Protein AF-A0A0E9M177-F1 (afdb_monomer_lite)

Secondary structure (DSSP, 8-state):
--HHHHHHHHHHHHH-HHHHHTS-HHHHH----TTSHHHHHHHTTT-S-----SS-B-TTSPBP--HHHHTT--S-GGGTSSPPPTT--HHHHHHHHHHHHHH-GGGGS-------

InterPro domains:
  IPR015421 Pyridoxal phosphate-dependent transferase, major domain [G3DSA:3.40.640.10] (1-113)

Radius of gyration: 20.45 Å; chains: 1; bounding box: 48×29×49 Å

Organism: NCBI:txid1236989

pLDDT: mean 90.54, std 12.98, range [35.53, 98.31]

Structure (mmCIF, N/CA/C/O backbone):
data_AF-A0A0E9M177-F1
#
_entry.id   AF-A0A0E9M177-F1
#
loop_
_atom_site.group_PDB
_atom_site.id
_atom_site.type_symbol
_atom_site.label_atom_id
_atom_site.label_alt_id
_atom_site.label_comp_id
_atom_site.label_asym_id
_atom_site.label_entity_id
_atom_site.label_seq_id
_atom_site.pdbx_PDB_ins_code
_atom_site.Cartn_x
_atom_site.Cartn_y
_atom_site.Cartn_z
_atom_site.occupancy
_atom_site.B_iso_or_equiv
_atom_site.auth_seq_id
_atom_site.auth_comp_id
_atom_site.auth_asym_id
_atom_site.auth_atom_id
_atom_site.pdbx_PDB_model_num
ATOM 1 N N . MET A 1 1 ? -21.379 11.561 -0.112 1.00 84.06 1 MET A N 1
ATOM 2 C CA . MET A 1 1 ? -20.385 10.590 0.405 1.00 84.06 1 MET A CA 1
ATOM 3 C C . MET A 1 1 ? -20.153 9.525 -0.662 1.00 84.06 1 MET A C 1
ATOM 5 O O . MET A 1 1 ? -21.119 9.153 -1.313 1.00 84.06 1 MET A O 1
ATOM 9 N N . ASN A 1 2 ? -18.914 9.086 -0.909 1.00 96.12 2 ASN A N 1
ATOM 10 C CA . ASN A 1 2 ? -18.629 8.048 -1.914 1.00 96.12 2 ASN A CA 1
ATOM 11 C C . ASN A 1 2 ? -19.211 6.684 -1.483 1.00 96.12 2 ASN A C 1
ATOM 13 O O . ASN A 1 2 ? -19.183 6.372 -0.295 1.00 96.12 2 ASN A O 1
ATOM 17 N N . ILE A 1 3 ? -19.670 5.854 -2.429 1.00 96.00 3 ILE A N 1
ATOM 18 C CA . ILE A 1 3 ? -20.242 4.521 -2.141 1.00 96.00 3 ILE A CA 1
ATOM 19 C C . ILE A 1 3 ? -19.268 3.625 -1.363 1.00 96.00 3 ILE A C 1
ATOM 21 O O . ILE A 1 3 ? -19.680 2.922 -0.448 1.00 96.00 3 ILE A O 1
ATOM 25 N N . GLN A 1 4 ? -17.964 3.686 -1.652 1.00 95.94 4 GLN A N 1
ATOM 26 C CA . GLN A 1 4 ? -16.971 2.891 -0.918 1.00 95.94 4 GLN A CA 1
ATOM 27 C C . GLN A 1 4 ? -16.869 3.311 0.554 1.00 95.94 4 GLN A C 1
ATOM 29 O O . GLN A 1 4 ? -16.684 2.456 1.413 1.00 95.94 4 GLN A O 1
ATOM 34 N N . ALA A 1 5 ? -17.019 4.603 0.862 1.00 97.75 5 ALA A N 1
ATOM 35 C CA . ALA A 1 5 ? -17.055 5.075 2.246 1.00 97.75 5 ALA A CA 1
ATOM 36 C C . ALA A 1 5 ? -18.340 4.623 2.958 1.00 97.75 5 ALA A C 1
ATOM 38 O O . ALA A 1 5 ? -18.284 4.199 4.104 1.00 97.75 5 ALA A O 1
ATOM 39 N N . GLN A 1 6 ? -19.486 4.627 2.269 1.00 97.50 6 GLN A N 1
ATOM 40 C CA . GLN A 1 6 ? -20.749 4.123 2.827 1.00 97.50 6 GLN A CA 1
ATOM 41 C C . GLN A 1 6 ? -20.688 2.620 3.144 1.00 97.50 6 GLN A C 1
ATOM 43 O O . GLN A 1 6 ? -21.105 2.211 4.225 1.00 97.50 6 GLN A O 1
ATOM 48 N N . GLU A 1 7 ? -20.127 1.808 2.240 1.00 96.75 7 GLU A N 1
ATOM 49 C CA . GLU A 1 7 ? -19.898 0.369 2.456 1.00 96.75 7 GLU A CA 1
ATOM 50 C C . GLU A 1 7 ? -19.007 0.119 3.690 1.00 96.75 7 GLU A C 1
ATOM 52 O O . GLU A 1 7 ? -19.306 -0.747 4.518 1.00 96.75 7 GLU A O 1
ATOM 57 N N . LEU A 1 8 ? -17.932 0.905 3.840 1.00 97.12 8 LEU A N 1
ATOM 58 C CA . LEU A 1 8 ? -17.036 0.833 4.999 1.00 97.12 8 LEU A CA 1
ATOM 59 C C . LEU A 1 8 ? -17.748 1.242 6.290 1.00 97.12 8 LEU A C 1
ATOM 61 O O . LEU A 1 8 ? -17.666 0.520 7.278 1.00 97.12 8 LEU A O 1
ATOM 65 N N . ASN A 1 9 ? -18.483 2.353 6.272 1.00 98.12 9 ASN A N 1
ATOM 66 C CA . ASN A 1 9 ? -19.225 2.842 7.430 1.00 98.12 9 ASN A CA 1
ATOM 67 C C . ASN A 1 9 ? -20.261 1.828 7.910 1.00 98.12 9 ASN A C 1
ATOM 69 O O . ASN A 1 9 ? -20.321 1.565 9.106 1.00 98.12 9 ASN A O 1
ATOM 73 N N . ARG A 1 10 ? -21.008 1.201 6.990 1.00 98.12 10 ARG A N 1
ATOM 74 C CA . ARG A 1 10 ? -21.954 0.130 7.328 1.00 98.12 10 ARG A CA 1
ATOM 75 C C . ARG A 1 10 ? -21.245 -1.045 7.999 1.00 98.12 10 ARG A C 1
ATOM 77 O O . ARG A 1 10 ? -21.672 -1.490 9.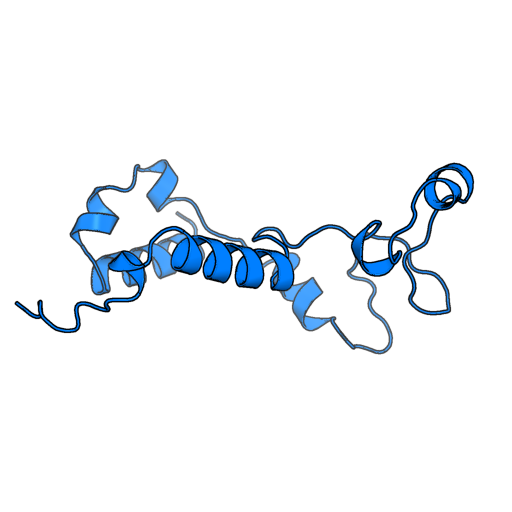051 1.00 98.12 10 ARG A O 1
ATOM 84 N N . THR A 1 11 ? -20.113 -1.479 7.443 1.00 97.81 11 THR A N 1
ATOM 85 C CA . THR A 1 11 ? -19.312 -2.569 8.025 1.00 97.81 11 THR A CA 1
ATOM 86 C C . THR A 1 11 ? -18.820 -2.225 9.434 1.00 97.81 11 THR A C 1
ATOM 88 O O . THR A 1 11 ? -18.895 -3.053 10.337 1.00 97.81 11 THR A O 1
ATOM 91 N N . ILE A 1 12 ? -18.313 -1.005 9.638 1.00 97.56 12 ILE A N 1
ATOM 92 C CA . ILE A 1 12 ? -17.830 -0.554 10.950 1.00 97.56 12 ILE A CA 1
ATOM 93 C C . ILE A 1 12 ? -18.994 -0.480 11.938 1.00 97.56 12 ILE A C 1
ATOM 95 O O . ILE A 1 12 ? -18.854 -0.970 13.052 1.00 97.56 12 ILE A O 1
ATOM 99 N N . GLN A 1 13 ? -20.131 0.087 11.535 1.00 97.38 13 GLN A N 1
ATOM 100 C CA . GLN A 1 13 ? -21.311 0.221 12.383 1.00 97.38 13 GLN A CA 1
ATOM 101 C C . GLN A 1 13 ? -21.899 -1.144 12.772 1.00 97.38 13 GLN A C 1
ATOM 103 O O . GLN A 1 13 ? -22.248 -1.328 13.933 1.00 97.38 13 GLN A O 1
ATOM 108 N N . ASP A 1 14 ? -21.937 -2.111 11.848 1.00 97.56 14 ASP A N 1
ATOM 109 C CA . ASP A 1 14 ? -22.431 -3.471 12.105 1.00 97.56 14 ASP A CA 1
ATOM 110 C C . ASP A 1 14 ? -21.526 -4.244 13.091 1.00 97.56 14 ASP A C 1
ATOM 112 O O . ASP A 1 14 ? -22.014 -5.051 13.880 1.00 97.56 14 ASP A O 1
ATOM 116 N N . ILE A 1 15 ? -20.206 -4.004 13.064 1.00 97.44 15 ILE A N 1
ATOM 117 C CA . ILE A 1 15 ? -19.225 -4.705 13.918 1.00 97.44 15 ILE A CA 1
ATOM 118 C C . ILE A 1 15 ? -19.009 -3.988 15.259 1.00 97.44 15 ILE A C 1
ATOM 120 O O . ILE A 1 15 ? -18.847 -4.633 16.294 1.00 97.44 15 ILE A O 1
ATOM 124 N N . ASN A 1 16 ? -18.932 -2.658 15.244 1.00 96.75 16 ASN A N 1
ATOM 125 C CA . ASN A 1 16 ? -18.644 -1.829 16.410 1.00 96.75 16 ASN A CA 1
ATOM 126 C C . ASN A 1 16 ? -19.262 -0.421 16.250 1.00 96.75 16 ASN A C 1
ATOM 128 O O . ASN A 1 16 ? -18.583 0.511 15.798 1.00 96.75 16 ASN A O 1
ATOM 132 N N . PRO A 1 17 ? -20.527 -0.234 16.675 1.00 97.06 17 PRO A N 1
ATOM 133 C CA . PRO A 1 17 ? -21.210 1.057 16.606 1.00 97.06 17 PRO A CA 1
ATOM 134 C C . PRO A 1 17 ? -20.465 2.181 17.337 1.00 97.06 17 PRO A C 1
ATOM 136 O O . PRO A 1 17 ? -20.404 3.303 16.845 1.00 97.06 17 PRO A O 1
ATOM 139 N N . ALA A 1 18 ? -19.840 1.886 18.483 1.00 98.00 18 ALA A N 1
ATOM 140 C CA . ALA A 1 18 ? -19.106 2.888 19.254 1.00 98.00 18 ALA A CA 1
ATOM 141 C C . ALA A 1 18 ? -17.899 3.437 18.476 1.00 98.00 18 ALA A C 1
ATOM 143 O O . ALA A 1 18 ? -17.638 4.637 18.512 1.00 98.00 18 ALA A O 1
ATOM 144 N N . LEU A 1 19 ? -17.191 2.583 17.727 1.00 96.81 19 LEU A N 1
ATOM 145 C CA . LEU A 1 19 ? -16.096 3.020 16.858 1.00 96.81 19 LEU A CA 1
ATOM 146 C C . LEU A 1 19 ? -16.596 3.917 15.718 1.00 96.81 19 LEU A C 1
ATOM 148 O O . LEU A 1 19 ? -15.923 4.888 15.380 1.00 96.81 19 LEU A O 1
ATOM 152 N N . PHE A 1 20 ? -17.758 3.612 15.135 1.00 98.00 20 PHE A N 1
ATOM 153 C CA . PHE A 1 20 ? -18.355 4.457 14.099 1.00 98.00 20 PHE A CA 1
ATOM 154 C C . PHE A 1 20 ? -18.656 5.870 14.624 1.00 98.00 20 PHE A C 1
ATOM 156 O O . PHE A 1 20 ? -18.308 6.851 13.963 1.00 98.00 20 PHE A O 1
ATOM 163 N N . GLU A 1 21 ? -19.216 5.981 15.831 1.00 98.00 21 GLU A N 1
ATOM 164 C CA . GLU A 1 21 ? -19.504 7.276 16.466 1.00 98.00 21 GLU A CA 1
ATOM 165 C C . GLU A 1 21 ? -18.238 8.081 16.803 1.00 98.00 21 GLU A C 1
ATOM 167 O O . GLU A 1 21 ? -18.268 9.310 16.822 1.00 98.00 21 GLU A O 1
ATOM 172 N N . MET A 1 22 ? -17.094 7.417 17.005 1.00 98.06 22 MET A N 1
ATOM 173 C CA . MET A 1 22 ? -15.803 8.091 17.209 1.00 98.06 22 MET A CA 1
ATOM 174 C C . MET A 1 22 ? -15.225 8.707 15.926 1.00 98.06 22 MET A C 1
ATOM 176 O O . MET A 1 22 ? -14.293 9.515 15.995 1.00 98.06 22 MET A O 1
ATOM 180 N N . LEU A 1 23 ? -15.726 8.337 14.743 1.00 98.06 23 LEU A N 1
ATOM 181 C CA . LEU A 1 23 ? -15.237 8.899 13.488 1.00 98.06 23 LEU A CA 1
ATOM 182 C C . LEU A 1 23 ? -15.717 10.344 13.329 1.00 98.06 23 LEU A C 1
ATOM 184 O O . LEU A 1 23 ? -16.909 10.638 13.363 1.00 98.06 23 LEU A O 1
ATOM 188 N N . SER A 1 24 ? -14.785 11.251 13.037 1.00 98.31 24 SER A N 1
ATOM 189 C CA . SER A 1 24 ? -15.146 12.583 12.538 1.00 98.31 24 SER A CA 1
ATOM 190 C C . SER A 1 24 ? -15.911 12.486 11.213 1.00 98.31 24 SER A C 1
ATOM 192 O O . SER A 1 24 ? -15.770 11.509 10.476 1.00 98.31 24 SER A O 1
ATOM 194 N N . GLU A 1 25 ? -16.621 13.545 10.826 1.00 97.94 25 GLU A N 1
ATOM 195 C CA . GLU A 1 25 ? -17.288 13.614 9.515 1.00 97.94 25 GLU A CA 1
ATOM 196 C C . GLU A 1 25 ? -16.321 13.394 8.337 1.00 97.94 25 GLU A C 1
ATOM 198 O O . GLU A 1 25 ? -16.659 12.755 7.334 1.00 97.94 25 GLU A O 1
ATOM 203 N N . ARG A 1 26 ? -15.062 13.837 8.482 1.00 97.94 26 ARG A N 1
ATOM 204 C CA . ARG A 1 26 ? -13.996 13.540 7.514 1.00 97.94 26 ARG A CA 1
ATOM 205 C C . ARG A 1 26 ? -13.614 12.059 7.524 1.00 97.94 26 ARG A C 1
ATOM 207 O O . ARG A 1 26 ? -13.410 11.494 6.453 1.00 97.94 26 ARG A O 1
ATOM 214 N N . GLY A 1 27 ? -13.533 11.438 8.700 1.00 97.81 27 GLY A N 1
ATOM 215 C CA . GLY A 1 27 ? -13.294 10.001 8.858 1.00 97.81 27 GLY A CA 1
ATOM 216 C C . GLY A 1 27 ? -14.396 9.160 8.215 1.00 97.81 27 GLY A C 1
ATOM 217 O O . GLY A 1 27 ? -14.092 8.280 7.420 1.00 97.81 27 GLY A O 1
ATOM 218 N N . LYS A 1 28 ? -15.668 9.506 8.444 1.00 98.25 28 LYS A N 1
ATOM 219 C CA . LYS A 1 28 ? -16.825 8.867 7.788 1.00 98.25 28 LYS A CA 1
ATOM 220 C C . LYS A 1 28 ? -16.817 9.048 6.265 1.00 98.25 28 LYS A C 1
ATOM 222 O O . LYS A 1 28 ? -17.421 8.265 5.541 1.00 98.25 28 LYS A O 1
ATOM 227 N N . SER A 1 29 ? -16.146 10.082 5.757 1.00 97.94 29 SER A N 1
ATOM 228 C CA . SER A 1 29 ? -16.070 10.372 4.321 1.00 97.94 29 SER A CA 1
ATOM 229 C C . SER A 1 29 ? -14.857 9.752 3.618 1.00 97.94 29 SER A C 1
ATOM 231 O O . SER A 1 29 ? -14.819 9.755 2.384 1.00 97.94 29 SER A O 1
ATOM 233 N N . ILE A 1 30 ? -13.862 9.246 4.357 1.00 96.44 30 ILE A N 1
ATOM 234 C CA . ILE A 1 30 ? -12.628 8.709 3.774 1.00 96.44 30 ILE A CA 1
ATOM 235 C C . ILE A 1 30 ? -12.816 7.261 3.319 1.00 96.44 30 ILE A C 1
ATOM 237 O O . ILE A 1 30 ? -13.544 6.477 3.917 1.00 96.44 30 ILE A O 1
ATOM 241 N N . PHE A 1 31 ? -12.129 6.891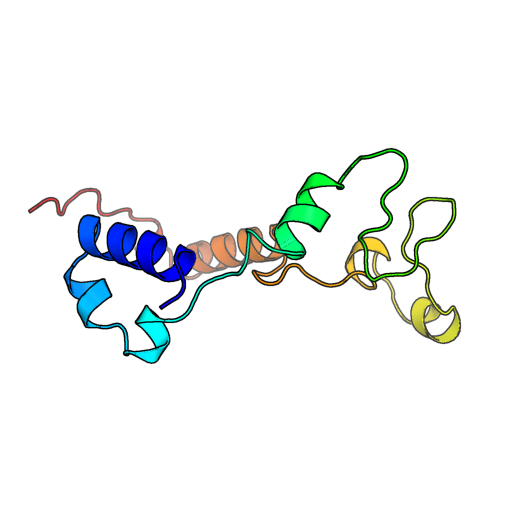 2.245 1.00 95.62 31 PHE A N 1
ATOM 242 C CA . PHE A 1 31 ? -12.082 5.521 1.753 1.00 95.62 31 PHE A CA 1
ATOM 243 C C . PHE A 1 31 ? -10.786 5.303 0.975 1.00 95.62 31 PHE A C 1
ATOM 245 O O . PHE A 1 31 ? -10.202 6.246 0.438 1.00 95.62 31 PHE A O 1
ATOM 252 N N . PHE A 1 32 ? -10.347 4.049 0.882 1.00 93.94 32 PHE A N 1
ATOM 253 C CA . PHE A 1 32 ? -9.281 3.672 -0.040 1.00 93.94 32 PHE A CA 1
ATOM 254 C C . PHE A 1 32 ? -9.897 3.394 -1.423 1.00 93.94 32 PHE A C 1
ATOM 256 O O . PHE A 1 32 ? -10.790 2.546 -1.505 1.00 93.94 32 PHE A O 1
ATOM 263 N N . PRO A 1 33 ? -9.477 4.079 -2.505 1.00 92.19 33 PRO A N 1
ATOM 264 C CA . PRO A 1 33 ? -10.156 4.049 -3.804 1.00 92.19 33 PRO A CA 1
ATOM 265 C C . PRO A 1 33 ? -9.838 2.777 -4.610 1.00 92.19 33 PRO A C 1
ATOM 267 O O . PRO A 1 33 ? -9.381 2.837 -5.751 1.00 92.19 33 PRO A O 1
ATOM 270 N N . LYS A 1 34 ? -10.101 1.603 -4.025 1.00 88.25 34 LYS A N 1
ATOM 271 C CA . LYS A 1 34 ? -9.789 0.290 -4.610 1.00 88.25 34 LYS A CA 1
ATOM 272 C C . LYS A 1 34 ? -10.525 0.010 -5.921 1.00 88.25 34 LYS A C 1
ATOM 274 O O . LYS A 1 34 ? -10.014 -0.742 -6.731 1.00 88.25 34 LYS A O 1
ATOM 279 N N . LYS A 1 35 ? -11.696 0.619 -6.143 1.00 86.94 35 LYS A N 1
ATOM 280 C CA . LYS A 1 35 ? -12.479 0.464 -7.387 1.00 86.94 35 LYS A CA 1
ATOM 281 C C . LYS A 1 35 ? -11.972 1.338 -8.557 1.00 86.94 35 LYS A C 1
ATOM 283 O O . LYS A 1 35 ? -12.588 1.334 -9.614 1.00 86.94 35 LYS A O 1
ATOM 288 N N . GLY A 1 36 ? -10.921 2.143 -8.363 1.00 87.81 36 GLY A N 1
ATOM 289 C CA . GLY A 1 36 ? -10.365 3.037 -9.391 1.00 87.81 36 GLY A CA 1
ATOM 290 C C . GLY A 1 36 ? -9.095 2.493 -10.052 1.00 87.81 36 GLY A C 1
ATOM 291 O O . GLY A 1 36 ? -8.904 1.284 -10.150 1.00 87.81 36 GLY A O 1
ATOM 292 N N . ILE A 1 37 ? -8.188 3.400 -10.438 1.00 87.38 37 ILE A N 1
ATOM 293 C CA . ILE A 1 37 ? -6.895 3.080 -11.079 1.00 87.38 37 ILE A CA 1
ATOM 294 C C . ILE A 1 37 ? -6.100 2.042 -10.271 1.00 87.38 37 ILE A C 1
ATOM 296 O O . ILE A 1 37 ? -5.521 1.131 -10.845 1.00 87.38 37 ILE A O 1
ATOM 300 N N . LEU A 1 38 ? -6.131 2.115 -8.934 1.00 85.44 38 LEU A N 1
ATOM 301 C CA . LEU A 1 38 ? -5.437 1.147 -8.076 1.00 85.44 38 LEU A CA 1
ATOM 302 C C . LEU A 1 38 ? -5.969 -0.287 -8.231 1.00 85.44 38 LEU A C 1
ATOM 304 O O . LEU A 1 38 ? -5.192 -1.232 -8.122 1.00 85.44 38 LEU A O 1
ATOM 308 N N . GLY A 1 39 ? -7.272 -0.449 -8.477 1.00 86.06 39 GLY A N 1
ATOM 309 C CA . GLY A 1 39 ? -7.880 -1.749 -8.763 1.00 86.06 39 GLY A CA 1
ATOM 310 C C . GLY A 1 39 ? -7.461 -2.269 -10.131 1.00 86.06 39 GLY A C 1
ATOM 311 O O . GLY A 1 39 ? -6.984 -3.392 -10.235 1.00 86.06 39 GLY A O 1
ATOM 312 N N . GLN A 1 40 ? -7.519 -1.410 -11.150 1.00 89.56 40 GLN A N 1
ATOM 313 C CA . GLN A 1 40 ? -7.100 -1.747 -12.517 1.00 89.56 40 GLN A CA 1
ATOM 314 C C . GLN A 1 40 ? -5.622 -2.162 -12.575 1.00 89.56 40 GLN A C 1
ATOM 316 O O . GLN A 1 40 ? -5.277 -3.166 -13.195 1.00 89.56 40 GLN A O 1
ATOM 321 N N . SER A 1 41 ? -4.742 -1.445 -11.866 1.00 88.75 41 SER A N 1
ATOM 322 C CA . SER A 1 41 ? -3.330 -1.826 -11.754 1.00 88.75 41 SER A CA 1
ATOM 323 C C . SER A 1 41 ? -3.129 -3.168 -11.046 1.00 88.75 41 SER A C 1
ATOM 325 O O . SER A 1 41 ? -2.197 -3.903 -11.374 1.00 88.75 41 SER A O 1
ATOM 327 N N . ALA A 1 42 ? -3.983 -3.503 -10.074 1.00 87.69 42 ALA A N 1
ATOM 328 C CA . ALA A 1 42 ? -3.937 -4.795 -9.397 1.00 87.69 42 ALA A CA 1
ATOM 329 C C . ALA A 1 42 ? -4.421 -5.939 -10.304 1.00 87.69 42 ALA A C 1
ATOM 331 O O . ALA A 1 42 ? -3.815 -7.008 -10.290 1.00 87.69 42 ALA A O 1
ATOM 332 N N . GLU A 1 43 ? -5.458 -5.708 -11.111 1.00 90.31 43 GLU A N 1
ATOM 333 C CA . GLU A 1 43 ? -5.991 -6.670 -12.087 1.00 90.31 43 GLU A CA 1
ATOM 334 C C . GLU A 1 43 ? -5.000 -6.963 -13.223 1.00 90.31 43 GLU A C 1
ATOM 336 O O . GLU A 1 43 ? -4.873 -8.108 -13.649 1.00 90.31 43 GLU A O 1
ATOM 341 N N . ALA A 1 44 ? -4.233 -5.961 -13.666 1.00 91.75 44 ALA A N 1
ATOM 342 C CA . ALA A 1 44 ? -3.188 -6.125 -14.682 1.00 91.75 44 ALA A CA 1
ATOM 343 C C . ALA A 1 44 ? -1.922 -6.839 -14.163 1.00 91.75 44 ALA A C 1
ATOM 345 O O . ALA A 1 44 ? -0.966 -7.082 -14.904 1.00 91.75 44 ALA A O 1
ATOM 346 N N . LYS A 1 45 ? -1.845 -7.164 -12.869 1.00 88.75 45 LYS A N 1
ATOM 347 C CA . LYS A 1 45 ? -0.669 -7.834 -12.314 1.00 88.75 45 LYS A CA 1
ATOM 348 C C . LYS A 1 45 ? -0.540 -9.249 -12.889 1.00 88.75 45 LYS A C 1
ATOM 350 O O . LYS A 1 45 ? -1.438 -10.068 -12.750 1.00 88.75 45 LYS A O 1
ATOM 355 N N . GLY A 1 46 ? 0.622 -9.558 -13.468 1.00 87.12 46 GLY A N 1
ATOM 356 C CA . GLY A 1 46 ? 0.920 -10.882 -14.028 1.00 87.12 46 GLY A CA 1
ATOM 357 C C . GLY A 1 46 ? 0.435 -11.094 -15.464 1.00 87.12 46 GLY A C 1
ATOM 358 O O . GLY A 1 46 ? 0.665 -12.162 -16.023 1.00 87.12 46 GLY A O 1
ATOM 359 N N . THR A 1 47 ? -0.194 -10.095 -16.087 1.00 91.31 47 THR A N 1
ATOM 360 C CA . THR A 1 47 ? -0.483 -10.135 -17.525 1.00 91.31 47 THR A CA 1
ATOM 361 C C . THR A 1 47 ? 0.806 -10.020 -18.336 1.00 91.31 47 THR A C 1
ATOM 363 O O . THR A 1 47 ? 1.724 -9.317 -17.917 1.00 91.31 47 THR A O 1
ATOM 366 N N . ALA A 1 48 ? 0.838 -10.613 -19.533 1.00 89.88 48 ALA A N 1
ATOM 367 C CA . ALA A 1 48 ? 1.990 -10.534 -20.438 1.00 89.88 48 ALA A CA 1
ATOM 368 C C . ALA A 1 48 ? 2.394 -9.088 -20.791 1.00 89.88 48 ALA A C 1
ATOM 370 O O . ALA A 1 48 ? 3.571 -8.812 -20.988 1.00 89.88 48 ALA A O 1
ATOM 371 N N . ILE A 1 49 ? 1.426 -8.166 -20.849 1.00 88.44 49 ILE A N 1
ATOM 372 C CA . ILE A 1 49 ? 1.658 -6.740 -21.099 1.00 88.44 49 ILE A CA 1
ATOM 373 C C . ILE A 1 49 ? 0.951 -5.944 -20.006 1.00 88.44 49 ILE A C 1
ATOM 375 O O . ILE A 1 49 ? -0.270 -5.798 -20.034 1.00 88.44 49 ILE A O 1
ATOM 379 N N . ASN A 1 50 ? 1.716 -5.416 -19.050 1.00 91.06 50 ASN A N 1
ATOM 380 C CA . ASN A 1 50 ? 1.190 -4.533 -18.012 1.00 91.06 50 ASN A CA 1
ATOM 381 C C . ASN A 1 50 ? 1.567 -3.070 -18.293 1.00 91.06 50 ASN A C 1
A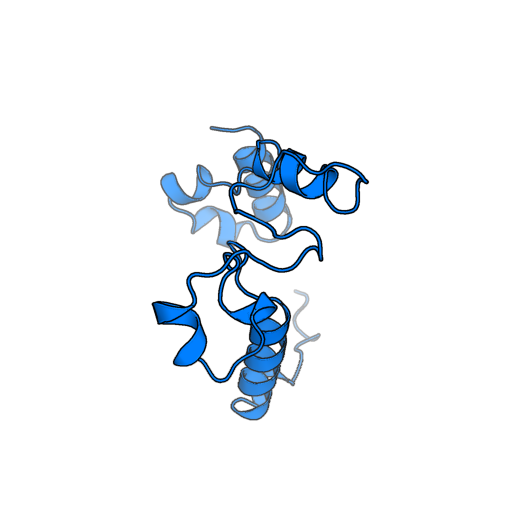TOM 383 O O . ASN A 1 50 ? 2.621 -2.595 -17.879 1.00 91.06 50 ASN A O 1
ATOM 387 N N . ALA A 1 51 ? 0.664 -2.343 -18.954 1.00 91.00 51 ALA A N 1
ATOM 388 C CA . ALA A 1 51 ? 0.812 -0.917 -19.261 1.00 91.00 51 ALA A CA 1
ATOM 389 C C . ALA A 1 51 ? 0.144 0.009 -18.218 1.00 91.00 51 ALA A C 1
ATOM 391 O O . ALA A 1 51 ? -0.192 1.151 -18.521 1.00 91.00 51 ALA A O 1
ATOM 392 N N . THR A 1 52 ? -0.095 -0.483 -16.996 1.00 90.81 52 THR A N 1
ATOM 393 C CA . THR A 1 52 ? -0.768 0.282 -15.924 1.00 90.81 52 THR A CA 1
ATOM 394 C C . THR A 1 52 ? 0.195 0.816 -14.860 1.00 90.81 52 THR A C 1
ATOM 396 O O . THR A 1 52 ? -0.195 1.636 -14.028 1.00 90.81 52 THR A O 1
ATOM 399 N N . ILE A 1 53 ? 1.442 0.334 -14.849 1.00 83.81 53 ILE A N 1
ATOM 400 C CA . ILE A 1 53 ? 2.439 0.683 -13.835 1.00 83.81 53 ILE A CA 1
ATOM 401 C C . ILE A 1 53 ? 3.056 2.040 -14.184 1.00 83.81 53 ILE A C 1
ATOM 403 O O . ILE A 1 53 ? 3.690 2.204 -15.220 1.00 83.81 53 ILE A O 1
ATOM 407 N N . GLY A 1 54 ? 2.932 3.010 -13.277 1.00 90.31 54 GLY A N 1
ATOM 408 C CA . GLY A 1 54 ? 3.598 4.315 -13.368 1.00 90.31 54 GLY A CA 1
ATOM 409 C C . GLY A 1 54 ? 5.082 4.260 -12.986 1.00 90.31 54 GLY A C 1
ATOM 410 O O . GLY A 1 54 ? 5.542 5.053 -12.167 1.00 90.31 54 GLY A O 1
ATOM 411 N N . SER A 1 55 ? 5.825 3.271 -13.475 1.00 90.81 55 SER A N 1
ATOM 412 C CA . SER A 1 55 ? 7.250 3.071 -13.183 1.00 90.81 55 SER A CA 1
ATOM 413 C C . SER A 1 55 ? 7.932 2.427 -14.381 1.00 90.81 55 SER A C 1
ATOM 415 O O . SER A 1 55 ? 7.342 1.580 -15.045 1.00 90.81 55 SER A O 1
ATOM 417 N N . ALA A 1 56 ? 9.172 2.829 -14.648 1.00 93.88 56 ALA A N 1
ATOM 418 C CA . ALA A 1 56 ? 9.964 2.247 -15.720 1.00 93.88 56 ALA A CA 1
ATOM 419 C C . ALA A 1 56 ? 10.532 0.885 -15.294 1.00 93.88 56 ALA A C 1
ATOM 421 O O . ALA A 1 56 ? 11.045 0.730 -14.181 1.00 93.88 56 ALA A O 1
ATOM 422 N N . ILE A 1 57 ? 10.430 -0.086 -16.194 1.00 92.88 57 ILE A N 1
ATOM 423 C CA . ILE A 1 57 ? 10.837 -1.479 -16.012 1.00 92.88 57 ILE A CA 1
ATOM 424 C C . ILE A 1 57 ? 11.773 -1.836 -17.174 1.00 92.88 57 ILE A C 1
ATOM 426 O O . ILE A 1 57 ? 11.537 -1.395 -18.298 1.00 92.88 57 ILE A O 1
ATOM 430 N N . GLU A 1 58 ? 12.843 -2.570 -16.887 1.00 93.69 58 GLU A N 1
ATOM 431 C CA . GLU A 1 58 ? 13.790 -3.095 -17.880 1.00 93.69 58 GLU A CA 1
ATOM 432 C C . GLU A 1 58 ? 13.227 -4.363 -18.559 1.00 93.69 58 GLU A C 1
ATOM 434 O O . GLU A 1 58 ? 12.283 -4.979 -18.060 1.00 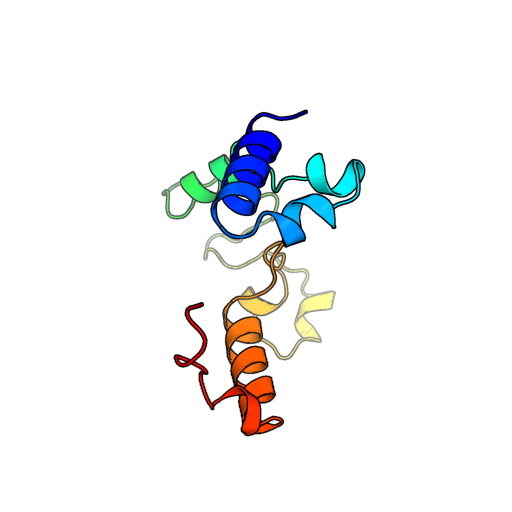93.69 58 GLU A O 1
ATOM 439 N N . ASP A 1 59 ? 13.846 -4.823 -19.650 1.00 91.44 59 ASP A N 1
ATOM 440 C CA . ASP A 1 59 ? 13.410 -6.030 -20.383 1.00 91.44 59 ASP A CA 1
ATOM 441 C C . ASP A 1 59 ? 13.446 -7.322 -19.536 1.00 91.44 59 ASP A C 1
ATOM 443 O O . ASP A 1 59 ? 12.733 -8.285 -19.818 1.00 91.44 59 ASP A O 1
ATOM 447 N N . ASP A 1 60 ? 14.247 -7.350 -18.466 1.00 91.19 60 ASP A N 1
ATOM 448 C CA . ASP A 1 60 ? 14.320 -8.460 -17.505 1.00 91.19 60 ASP A CA 1
ATOM 449 C C . ASP A 1 60 ? 13.259 -8.379 -16.386 1.00 91.19 60 ASP A C 1
ATOM 451 O O . ASP A 1 60 ? 13.274 -9.179 -15.448 1.00 91.19 60 ASP A O 1
ATOM 455 N N . ASN A 1 61 ? 12.315 -7.439 -16.495 1.00 88.31 61 ASN A N 1
ATOM 456 C CA . ASN A 1 61 ? 11.293 -7.094 -15.503 1.00 88.31 61 ASN A CA 1
ATOM 457 C C . ASN A 1 61 ? 11.823 -6.476 -14.197 1.00 88.31 61 ASN A C 1
ATOM 459 O O . ASN A 1 61 ? 11.058 -6.299 -13.240 1.00 88.31 61 ASN A O 1
ATOM 463 N N . SER A 1 62 ? 13.106 -6.117 -14.125 1.00 92.44 62 SER A N 1
ATOM 464 C CA . SER A 1 62 ? 13.647 -5.378 -12.987 1.00 92.44 62 SER A CA 1
ATOM 465 C C . SER A 1 62 ? 13.279 -3.887 -13.064 1.00 92.44 62 SER A C 1
ATOM 467 O O . SER A 1 62 ? 13.021 -3.352 -14.143 1.00 92.44 62 SER A O 1
ATOM 469 N N . PRO A 1 63 ? 13.207 -3.175 -11.925 1.00 95.12 63 PRO A N 1
ATOM 470 C CA . PRO A 1 63 ? 12.967 -1.739 -11.949 1.00 95.12 63 PRO A CA 1
ATOM 471 C C . PRO A 1 63 ? 14.138 -1.007 -12.612 1.00 95.12 63 PRO A C 1
ATOM 473 O O . PRO A 1 63 ? 15.291 -1.160 -12.188 1.00 95.12 63 PRO A O 1
ATOM 476 N N . MET A 1 64 ? 13.826 -0.152 -13.588 1.00 96.31 64 MET A N 1
ATOM 477 C CA . MET A 1 64 ? 14.817 0.711 -14.224 1.00 96.31 64 MET A CA 1
ATOM 478 C C . MET A 1 64 ? 15.436 1.642 -13.184 1.00 96.31 64 MET A C 1
ATOM 480 O O . MET A 1 64 ? 14.749 2.237 -12.346 1.00 96.31 64 MET A O 1
ATOM 484 N N . ARG A 1 65 ? 16.763 1.770 -13.227 1.00 95.75 65 ARG A N 1
ATOM 485 C CA . ARG A 1 65 ? 17.525 2.468 -12.188 1.00 95.75 65 ARG A CA 1
ATOM 486 C C . ARG A 1 65 ? 18.705 3.237 -12.758 1.00 95.75 65 ARG A C 1
ATOM 488 O O . ARG A 1 65 ? 19.496 2.731 -13.548 1.00 95.75 65 ARG A O 1
ATOM 495 N N . LEU A 1 66 ? 18.892 4.458 -12.268 1.00 96.12 66 LEU A N 1
ATOM 496 C CA . LEU A 1 66 ? 20.072 5.248 -12.598 1.00 96.12 66 LEU A CA 1
ATOM 497 C C . LEU A 1 66 ? 21.295 4.692 -11.864 1.00 96.12 66 LEU A C 1
ATOM 499 O O . LEU A 1 66 ? 21.335 4.666 -10.630 1.00 96.12 66 LEU A O 1
ATOM 503 N N . LYS A 1 67 ? 22.332 4.311 -12.620 1.00 95.88 67 LYS A N 1
ATOM 504 C CA . LYS A 1 67 ? 23.584 3.752 -12.074 1.00 95.88 67 LYS A CA 1
ATOM 505 C C . LYS A 1 67 ? 24.256 4.673 -11.051 1.00 95.88 67 LYS A C 1
ATOM 507 O O . LYS A 1 67 ? 24.875 4.194 -10.102 1.00 95.88 67 LYS A O 1
ATOM 512 N N . SER A 1 68 ? 24.127 5.989 -11.226 1.00 97.44 68 SER A N 1
ATOM 513 C CA . SER A 1 68 ? 24.644 7.002 -10.296 1.00 97.44 68 SER A CA 1
ATOM 514 C C . SER A 1 68 ? 24.057 6.875 -8.889 1.00 97.44 68 SER A C 1
ATOM 516 O O . SER A 1 68 ? 24.767 7.160 -7.926 1.00 97.44 68 SER A O 1
ATOM 518 N N . ILE A 1 69 ? 22.812 6.401 -8.777 1.00 96.38 69 ILE A N 1
ATOM 519 C CA . ILE A 1 69 ? 22.104 6.155 -7.517 1.00 96.38 69 ILE A CA 1
ATOM 520 C C . ILE A 1 69 ? 22.355 4.719 -7.057 1.00 96.38 69 ILE A C 1
ATOM 522 O O . ILE A 1 69 ? 22.811 4.503 -5.933 1.00 96.38 69 ILE A O 1
ATOM 526 N N . SER A 1 70 ? 22.118 3.736 -7.932 1.00 96.62 70 SER A N 1
ATOM 527 C CA . SER A 1 70 ? 22.098 2.322 -7.544 1.00 96.62 70 SER A CA 1
ATOM 528 C C . SER A 1 70 ? 23.441 1.785 -7.064 1.00 96.62 70 SER A C 1
ATOM 530 O O . SER A 1 70 ? 23.459 0.869 -6.249 1.00 96.62 70 SER A O 1
ATOM 532 N N . LYS A 1 71 ? 24.562 2.357 -7.520 1.00 97.00 71 LYS A N 1
ATOM 533 C CA . LYS A 1 71 ? 25.906 1.948 -7.078 1.00 97.00 71 LYS A CA 1
ATOM 534 C C . LYS A 1 71 ? 26.161 2.172 -5.582 1.00 97.00 71 LYS A C 1
ATOM 536 O O . LYS A 1 71 ? 27.075 1.566 -5.040 1.00 97.00 71 LYS A O 1
ATOM 541 N N . ASN A 1 72 ? 25.386 3.045 -4.932 1.00 97.31 72 ASN A N 1
ATOM 542 C CA . ASN A 1 72 ? 25.559 3.381 -3.515 1.00 97.31 72 ASN A CA 1
ATOM 543 C C . ASN A 1 72 ? 24.615 2.582 -2.603 1.00 97.31 72 ASN A C 1
ATOM 545 O O . ASN A 1 72 ? 24.551 2.851 -1.407 1.00 97.31 72 ASN A O 1
ATOM 549 N N . ILE A 1 73 ? 23.842 1.642 -3.155 1.00 97.06 73 ILE A N 1
ATOM 550 C CA . ILE A 1 73 ? 22.804 0.917 -2.423 1.00 97.06 73 ILE A CA 1
ATOM 551 C C . ILE A 1 73 ? 23.154 -0.567 -2.399 1.00 97.06 73 ILE A C 1
ATOM 553 O O . ILE A 1 73 ? 23.153 -1.230 -3.433 1.00 97.06 73 ILE A O 1
ATOM 557 N N . ASN A 1 74 ? 23.404 -1.096 -1.201 1.00 96.12 74 ASN A N 1
ATOM 558 C CA . ASN A 1 74 ? 23.680 -2.516 -0.976 1.00 96.12 74 ASN A CA 1
ATOM 559 C C . ASN A 1 74 ? 22.408 -3.282 -0.569 1.00 96.12 74 ASN A C 1
ATOM 561 O O . ASN A 1 74 ? 22.354 -3.927 0.476 1.00 96.12 74 ASN A O 1
ATOM 565 N N . LEU A 1 75 ? 21.344 -3.132 -1.358 1.00 95.19 75 LEU A N 1
ATOM 566 C CA . LEU A 1 75 ? 20.061 -3.808 -1.171 1.00 95.19 75 LEU A CA 1
ATOM 567 C C . LEU A 1 75 ? 19.523 -4.264 -2.526 1.00 95.19 75 LEU A C 1
ATOM 569 O O . LEU A 1 75 ? 19.844 -3.701 -3.572 1.00 95.19 75 LEU A O 1
ATOM 573 N N . GLU A 1 76 ? 18.668 -5.278 -2.491 1.00 93.62 76 GLU A N 1
ATOM 574 C CA . GLU A 1 76 ? 17.987 -5.788 -3.675 1.00 93.62 76 GLU A CA 1
ATOM 575 C C . GLU A 1 76 ? 17.149 -4.687 -4.345 1.00 93.62 76 GLU A C 1
ATOM 577 O O . GLU A 1 76 ? 16.331 -4.033 -3.696 1.00 93.62 76 GLU A O 1
ATOM 582 N N . ALA A 1 77 ? 17.328 -4.492 -5.654 1.00 93.31 77 ALA A N 1
ATOM 583 C CA . ALA A 1 77 ? 16.695 -3.395 -6.389 1.00 93.31 77 ALA A CA 1
ATOM 584 C C . ALA A 1 77 ? 15.155 -3.415 -6.289 1.00 93.31 77 ALA A C 1
ATOM 586 O O . ALA A 1 77 ? 14.532 -2.366 -6.111 1.00 93.31 77 ALA A O 1
ATOM 587 N N . SER A 1 78 ? 14.556 -4.609 -6.309 1.00 91.81 78 SER A N 1
ATOM 588 C CA . SER A 1 78 ? 13.111 -4.850 -6.156 1.00 91.81 78 SER A CA 1
ATOM 589 C C . SER A 1 78 ? 12.529 -4.304 -4.842 1.00 91.81 78 SER A C 1
ATOM 591 O O . SER A 1 78 ? 11.334 -4.031 -4.759 1.00 91.81 78 SER A O 1
ATOM 593 N N . LYS A 1 79 ? 13.364 -4.115 -3.811 1.00 92.75 79 LYS A N 1
ATOM 594 C CA . LYS A 1 79 ? 12.968 -3.619 -2.484 1.00 92.75 79 LYS A CA 1
ATOM 595 C C . LYS A 1 79 ? 13.201 -2.121 -2.296 1.00 92.75 79 LYS A C 1
ATOM 597 O O . LYS A 1 79 ? 12.809 -1.593 -1.256 1.00 92.75 79 LYS A O 1
ATOM 602 N N . VAL A 1 80 ? 13.873 -1.473 -3.246 1.00 94.75 80 VAL A N 1
ATOM 603 C CA . VAL A 1 80 ? 14.394 -0.105 -3.111 1.00 94.75 80 VAL A CA 1
ATOM 604 C C . VAL A 1 80 ? 13.726 0.853 -4.084 1.00 94.75 80 VAL A C 1
ATOM 606 O O . VAL A 1 80 ? 13.312 1.935 -3.684 1.00 94.75 80 VAL A O 1
ATOM 609 N N . PHE A 1 81 ? 13.683 0.485 -5.363 1.00 95.00 81 PHE A N 1
ATOM 610 C CA . PHE A 1 81 ? 13.290 1.399 -6.436 1.00 95.00 81 PHE A CA 1
ATOM 611 C C . PHE 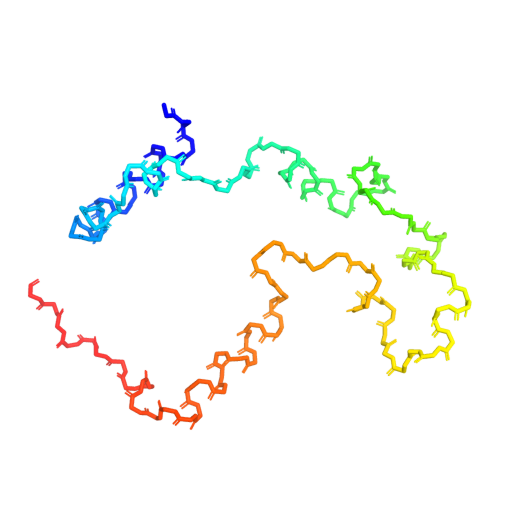A 1 81 ? 11.779 1.440 -6.704 1.00 95.00 81 PHE A C 1
ATOM 613 O O . PHE A 1 81 ? 11.285 2.519 -7.031 1.00 95.00 81 PHE A O 1
ATOM 620 N N . PRO A 1 82 ? 11.016 0.338 -6.551 1.00 92.94 82 PRO A N 1
ATOM 621 C CA . PRO A 1 82 ? 9.563 0.405 -6.651 1.00 92.94 82 PRO A CA 1
ATOM 622 C C . PRO A 1 82 ? 8.939 1.176 -5.485 1.00 92.94 82 PRO A C 1
ATOM 624 O O . PRO A 1 82 ? 9.437 1.149 -4.357 1.00 92.94 82 PRO A O 1
ATOM 627 N N . TYR A 1 83 ? 7.780 1.789 -5.730 1.00 92.31 83 TYR A N 1
ATOM 628 C CA . TYR A 1 83 ? 6.956 2.329 -4.653 1.00 92.31 83 TYR A CA 1
ATOM 629 C C . TYR A 1 83 ? 6.549 1.228 -3.668 1.00 92.31 83 TYR A C 1
ATOM 631 O O . TYR A 1 83 ? 6.122 0.137 -4.055 1.00 92.31 83 TYR A O 1
ATOM 639 N N . ALA A 1 84 ? 6.609 1.541 -2.375 1.00 92.56 84 ALA A N 1
ATOM 640 C CA . ALA A 1 84 ? 5.958 0.710 -1.375 1.00 92.56 84 ALA A CA 1
ATOM 641 C C . ALA A 1 84 ? 4.426 0.774 -1.554 1.00 92.56 84 ALA A C 1
ATOM 643 O O . ALA A 1 84 ? 3.897 1.825 -1.928 1.00 92.56 84 ALA A O 1
ATOM 644 N N . PRO A 1 85 ? 3.685 -0.307 -1.242 1.00 90.69 85 PRO A N 1
ATOM 645 C CA . PRO A 1 85 ? 2.226 -0.255 -1.217 1.00 90.69 85 PRO A CA 1
ATOM 646 C C . PRO A 1 85 ? 1.728 0.841 -0.267 1.00 90.69 85 PRO A C 1
ATOM 648 O O . PRO A 1 85 ? 2.344 1.079 0.773 1.00 90.69 85 PRO A O 1
ATOM 651 N N . SER A 1 86 ? 0.578 1.458 -0.558 1.00 90.38 86 SER A N 1
ATOM 652 C CA . SER A 1 86 ? 0.021 2.544 0.273 1.00 90.38 86 SER A CA 1
ATOM 653 C C . SER A 1 86 ? -0.208 2.137 1.733 1.00 90.38 86 SER A C 1
ATOM 655 O O . SER A 1 86 ? -0.101 2.956 2.636 1.00 90.38 86 SER A O 1
ATOM 657 N N . PHE A 1 87 ? -0.504 0.858 1.970 1.00 91.31 87 PHE A N 1
ATOM 658 C CA . PHE A 1 87 ? -0.676 0.276 3.303 1.00 91.31 87 PHE A CA 1
ATOM 659 C C . PHE A 1 87 ? 0.617 -0.331 3.872 1.00 91.31 87 PHE A C 1
ATOM 661 O O . PHE A 1 87 ? 0.545 -1.110 4.820 1.00 91.31 87 PHE A O 1
ATOM 668 N N . GLY A 1 88 ? 1.778 -0.016 3.295 1.00 94.06 88 GLY A N 1
ATOM 669 C CA . GLY A 1 88 ? 3.093 -0.509 3.699 1.00 94.06 88 GLY A CA 1
ATOM 670 C C . GLY A 1 88 ? 3.449 -1.893 3.148 1.00 94.06 88 GLY A C 1
ATOM 671 O O . GLY A 1 88 ? 2.604 -2.650 2.669 1.00 94.06 88 GLY A O 1
ATOM 672 N N . ARG A 1 89 ? 4.738 -2.231 3.240 1.00 94.44 89 ARG A N 1
ATOM 673 C CA . ARG A 1 89 ? 5.291 -3.519 2.805 1.00 94.44 89 ARG A CA 1
ATOM 674 C C . ARG A 1 89 ? 4.800 -4.679 3.690 1.00 94.44 89 ARG A C 1
ATOM 676 O O . ARG A 1 89 ? 4.998 -4.607 4.905 1.00 94.44 89 ARG A O 1
ATOM 683 N N . PRO A 1 90 ? 4.187 -5.740 3.125 1.00 94.12 90 PRO A N 1
ATOM 684 C CA . PRO A 1 90 ? 3.626 -6.841 3.913 1.00 94.12 90 PRO A CA 1
ATOM 685 C C . PRO A 1 90 ? 4.642 -7.550 4.811 1.00 94.12 90 PRO A C 1
ATOM 687 O O . PRO A 1 90 ? 4.340 -7.836 5.965 1.00 94.12 90 PRO A O 1
ATOM 690 N N . ASP A 1 91 ? 5.853 -7.776 4.306 1.00 94.00 91 ASP A N 1
ATOM 691 C CA . ASP A 1 91 ? 6.934 -8.443 5.032 1.00 94.00 91 ASP A CA 1
ATOM 692 C C . ASP A 1 91 ? 7.428 -7.608 6.224 1.00 94.00 91 ASP A C 1
ATOM 694 O O . ASP A 1 91 ? 7.568 -8.122 7.332 1.00 94.00 91 ASP A O 1
ATOM 698 N N . ILE A 1 92 ? 7.579 -6.292 6.037 1.00 95.62 92 ILE A N 1
ATOM 699 C CA . ILE A 1 92 ? 7.941 -5.373 7.127 1.00 95.62 92 ILE A CA 1
ATOM 700 C C . ILE A 1 92 ? 6.818 -5.301 8.166 1.00 95.62 92 ILE A C 1
ATOM 702 O O . ILE A 1 92 ? 7.087 -5.310 9.365 1.00 95.62 92 ILE A O 1
ATOM 706 N N . ARG A 1 93 ? 5.552 -5.261 7.734 1.00 97.50 93 ARG A N 1
ATOM 707 C CA . ARG A 1 93 ? 4.401 -5.243 8.651 1.00 97.50 93 ARG A CA 1
ATOM 708 C C . ARG A 1 93 ? 4.290 -6.520 9.474 1.00 97.50 93 ARG A C 1
ATOM 710 O O . ARG A 1 93 ? 3.974 -6.432 10.658 1.00 97.50 93 ARG A O 1
ATOM 717 N N . ALA A 1 94 ? 4.548 -7.676 8.865 1.00 96.50 94 ALA A N 1
ATOM 718 C CA . ALA A 1 94 ? 4.575 -8.957 9.561 1.00 96.50 94 ALA A CA 1
ATOM 719 C C . ALA A 1 94 ? 5.679 -8.969 10.626 1.00 96.50 94 ALA A C 1
ATOM 721 O O . ALA A 1 94 ? 5.375 -9.156 11.805 1.00 96.50 94 ALA A O 1
ATOM 722 N N . ARG A 1 95 ? 6.919 -8.623 10.244 1.00 97.75 95 ARG A N 1
ATOM 723 C CA . ARG A 1 95 ? 8.034 -8.557 11.199 1.00 97.75 95 ARG A CA 1
ATOM 724 C C . ARG A 1 95 ? 7.775 -7.552 12.319 1.00 97.75 95 ARG A C 1
ATOM 726 O O . ARG A 1 95 ? 8.064 -7.822 13.479 1.00 97.75 95 ARG A O 1
ATOM 733 N N . TRP A 1 96 ? 7.196 -6.398 11.997 1.00 97.38 96 TRP A N 1
ATOM 734 C CA . TRP A 1 96 ? 6.859 -5.397 13.006 1.00 97.38 96 TRP A CA 1
ATOM 735 C C . TRP A 1 96 ? 5.815 -5.909 14.001 1.00 97.38 96 TRP A C 1
ATOM 737 O O . TRP A 1 96 ? 5.944 -5.679 15.202 1.00 97.38 96 TRP A O 1
ATOM 747 N N . ARG A 1 97 ? 4.804 -6.645 13.526 1.00 95.31 97 ARG A N 1
ATOM 748 C CA . ARG A 1 97 ? 3.809 -7.283 14.394 1.00 95.31 97 ARG A CA 1
ATOM 749 C C . ARG A 1 97 ? 4.449 -8.307 15.330 1.00 95.31 97 ARG A C 1
ATOM 751 O O . ARG A 1 97 ? 4.128 -8.298 16.514 1.00 95.31 97 ARG A O 1
ATOM 758 N N . GLU A 1 98 ? 5.344 -9.150 14.827 1.00 96.44 98 GLU A N 1
ATOM 759 C CA . GLU A 1 98 ? 6.097 -10.096 15.664 1.00 96.44 98 GLU A CA 1
ATOM 760 C C . GLU A 1 98 ? 6.867 -9.358 16.760 1.00 96.44 98 GLU A C 1
ATOM 762 O O . GLU A 1 98 ? 6.725 -9.679 17.934 1.00 96.44 98 GLU A O 1
ATOM 767 N N . MET A 1 99 ? 7.582 -8.289 16.399 1.00 97.69 99 MET A N 1
ATOM 768 C CA . MET A 1 99 ? 8.328 -7.475 17.360 1.00 97.69 99 MET A CA 1
ATOM 769 C C . MET A 1 99 ? 7.429 -6.808 18.408 1.00 97.69 99 MET A C 1
ATOM 771 O O . MET A 1 99 ? 7.845 -6.652 19.555 1.00 97.69 99 MET A O 1
ATOM 775 N N . ILE A 1 100 ? 6.211 -6.394 18.040 1.00 96.62 100 ILE A N 1
ATOM 776 C CA . ILE A 1 100 ? 5.231 -5.882 19.009 1.00 96.62 100 ILE A CA 1
ATOM 777 C C . ILE A 1 100 ? 4.904 -6.967 20.039 1.00 96.62 100 ILE A C 1
ATOM 779 O O . ILE A 1 100 ? 4.903 -6.667 21.229 1.00 96.62 100 ILE A O 1
ATOM 783 N N . LEU A 1 101 ? 4.667 -8.209 19.612 1.00 95.75 101 LEU A N 1
ATOM 784 C CA . LEU A 1 101 ? 4.337 -9.319 20.513 1.00 95.75 101 LEU A CA 1
ATOM 785 C C . LEU A 1 101 ? 5.537 -9.763 21.361 1.00 95.75 101 LEU A C 1
ATOM 787 O O . LEU A 1 101 ? 5.377 -9.996 22.556 1.00 95.75 101 LEU A O 1
ATOM 791 N N . GLU A 1 102 ? 6.739 -9.804 20.777 1.00 95.69 102 GLU A N 1
ATOM 792 C CA . GLU A 1 102 ? 7.998 -10.090 21.484 1.00 95.69 102 GLU A CA 1
ATOM 793 C C . GLU A 1 102 ? 8.234 -9.088 22.625 1.00 95.69 102 GLU A C 1
ATOM 795 O O . GLU A 1 102 ? 8.578 -9.469 23.742 1.00 95.69 102 GLU A O 1
ATOM 800 N N . LYS A 1 103 ? 8.019 -7.794 22.355 1.00 96.69 103 LYS A N 1
ATOM 801 C CA . LYS A 1 103 ? 8.225 -6.713 23.332 1.00 96.69 103 LYS A CA 1
ATOM 802 C C . LYS A 1 103 ? 7.089 -6.578 24.337 1.00 96.69 103 LYS A C 1
ATOM 804 O O . LYS A 1 103 ? 7.293 -6.005 25.402 1.00 96.69 103 LYS A O 1
ATOM 809 N N . ASN A 1 104 ? 5.901 -7.074 23.999 1.00 96.06 104 ASN A N 1
ATOM 810 C CA . ASN A 1 104 ? 4.709 -6.962 24.829 1.00 96.06 104 ASN A CA 1
ATOM 811 C C . ASN A 1 104 ? 4.047 -8.341 24.986 1.00 96.06 104 ASN A C 1
ATOM 813 O O . ASN A 1 104 ? 2.964 -8.557 24.436 1.00 96.06 104 ASN A O 1
ATOM 817 N N . PRO A 1 105 ? 4.644 -9.273 25.757 1.00 92.44 105 PRO A N 1
ATOM 818 C CA . PRO A 1 105 ? 4.112 -10.630 25.899 1.00 92.44 105 PRO A CA 1
ATOM 819 C C . PRO A 1 105 ? 2.647 -10.684 26.356 1.00 92.44 105 PRO A C 1
ATOM 821 O O . PRO A 1 105 ? 1.911 -11.580 25.951 1.00 92.44 105 PRO A O 1
ATOM 824 N N . ALA A 1 106 ? 2.190 -9.692 27.131 1.00 93.00 106 ALA A N 1
ATOM 825 C CA . ALA A 1 106 ? 0.799 -9.575 27.570 1.00 93.00 106 ALA A CA 1
ATOM 826 C C . ALA A 1 106 ? -0.212 -9.427 26.412 1.00 93.00 106 ALA A C 1
ATOM 828 O O . ALA A 1 106 ? -1.358 -9.832 26.563 1.00 93.00 106 ALA A O 1
ATOM 829 N N . LEU A 1 107 ? 0.198 -8.902 25.249 1.00 88.62 107 LEU A N 1
ATOM 830 C CA . LEU A 1 107 ? -0.657 -8.815 24.054 1.00 88.62 107 LEU A CA 1
ATOM 831 C C . LEU A 1 107 ? -0.851 -10.170 23.355 1.00 88.62 107 LEU A C 1
ATOM 833 O O . LEU A 1 107 ? -1.783 -10.323 22.569 1.00 88.62 107 LEU A O 1
ATOM 837 N N . SER A 1 108 ? 0.016 -11.149 23.626 1.00 77.00 108 SER A N 1
ATOM 838 C CA . SER A 1 108 ? -0.101 -12.511 23.085 1.00 77.00 108 SER A CA 1
ATOM 839 C C . SER A 1 108 ? -1.162 -13.342 23.815 1.00 77.00 108 SER A C 1
ATOM 841 O O . SER A 1 108 ? -1.596 -14.378 23.312 1.00 77.00 108 SER A O 1
ATOM 843 N N . LEU A 1 109 ? -1.606 -12.887 24.990 1.00 64.19 109 LEU A N 1
ATOM 844 C CA . LEU A 1 109 ? -2.702 -13.487 25.742 1.00 64.19 109 LEU A CA 1
ATOM 845 C C . LEU A 1 109 ? -4.022 -13.016 25.121 1.00 64.19 109 LEU A C 1
ATOM 847 O O . LEU A 1 109 ? -4.546 -11.964 25.471 1.00 64.19 109 LEU A O 1
ATOM 851 N N . HIS A 1 110 ? -4.549 -13.765 24.155 1.00 53.50 110 HIS A N 1
ATOM 852 C CA . HIS A 1 110 ? -5.840 -13.451 23.545 1.00 53.50 110 HIS A CA 1
ATOM 853 C C . HIS A 1 110 ? -6.966 -13.515 24.601 1.00 53.50 110 HIS A C 1
ATOM 855 O O . HIS A 1 110 ? -7.213 -14.593 25.152 1.00 53.50 110 HIS A O 1
ATOM 861 N N . PRO A 1 111 ? -7.715 -12.427 24.864 1.00 47.50 111 PRO A N 1
ATOM 862 C CA . PRO A 1 111 ? -8.942 -12.498 25.636 1.00 47.50 111 PRO A CA 1
ATOM 863 C C . PRO A 1 111 ? -10.046 -13.028 24.718 1.00 47.50 111 PRO A C 1
ATOM 865 O O . PRO A 1 111 ? -10.827 -12.286 24.134 1.00 47.50 111 PRO A O 1
ATOM 868 N N . SER A 1 112 ? -10.156 -14.350 24.618 1.00 45.47 112 SER A N 1
ATOM 869 C CA . SER A 1 112 ? -11.390 -15.012 24.162 1.00 45.47 112 SER A CA 1
ATOM 870 C C . SER A 1 112 ? -12.515 -14.907 25.210 1.00 45.47 112 SER A C 1
ATOM 872 O O . SER A 1 112 ? -13.554 -15.543 25.068 1.00 45.47 112 SER A O 1
ATOM 874 N N . VAL A 1 113 ? -12.297 -14.140 26.284 1.00 42.50 113 VAL A N 1
ATOM 875 C CA . VAL A 1 113 ? -13.094 -14.119 27.514 1.00 42.50 113 VAL A CA 1
ATOM 876 C C . VAL A 1 113 ? -13.641 -12.716 27.766 1.00 42.50 113 VAL A C 1
ATOM 878 O O . VAL A 1 113 ? -13.442 -12.187 28.837 1.00 42.50 113 VAL A O 1
ATOM 881 N N . TYR A 1 114 ? -14.287 -12.085 26.787 1.00 40.56 114 TYR A N 1
ATOM 882 C CA . TYR A 1 114 ? -15.298 -11.045 27.040 1.00 40.56 114 TYR A CA 1
ATOM 883 C C . TYR A 1 114 ? -16.253 -11.010 25.840 1.00 40.56 114 TYR A C 1
ATOM 885 O O . TYR A 1 114 ? -16.251 -10.080 25.040 1.00 40.56 114 TYR A O 1
ATOM 893 N N . ARG A 1 115 ? -17.046 -12.077 25.678 1.00 37.19 115 ARG A N 1
ATOM 894 C CA . ARG A 1 115 ? -18.385 -11.927 25.097 1.00 37.19 115 ARG A CA 1
ATOM 895 C C . ARG A 1 115 ? -19.286 -11.514 26.257 1.00 37.19 115 ARG A C 1
ATOM 897 O O . ARG A 1 115 ? -19.518 -12.332 27.144 1.00 37.19 115 ARG A O 1
ATOM 904 N N . LEU A 1 116 ? -19.689 -10.250 26.276 1.00 35.53 116 LEU A N 1
ATOM 905 C CA . LEU A 1 116 ? -20.929 -9.831 26.925 1.00 35.53 116 LEU A CA 1
ATOM 906 C C . LEU A 1 116 ? -22.043 -9.924 25.883 1.00 35.53 116 LEU A C 1
ATOM 908 O O . LEU A 1 116 ? -21.741 -9.620 24.704 1.00 35.53 116 LEU A O 1
#

Sequence (116 aa):
MNIQAQELNRTIQDINPALFEMLSERGKSIFFPKKGILGQSAEAKGTAINATIGSAIEDDNSPMRLKSISKNINLEASKVFPYAPSFGRPDIRARWREMILEKNPALSLHPSVYRL

Foldseek 3Di:
DDPQLVVVLVVCCVVPVPVSVVADPVRSVDHDPCVPLVVVQVVLPPPPDRPSDPFDADPVRFGDDDPVPVVVDPDDRNVPPDDAPPVGDPVVVVVVVVVVCVVPVVVVPDCPPDD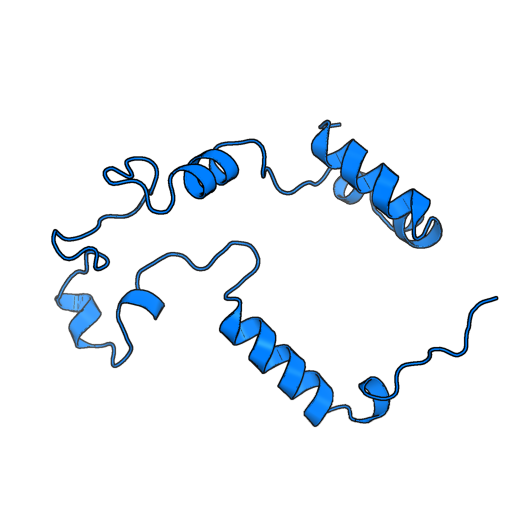D